Protein AF-A0A7J9NMR8-F1 (afdb_monomer_lite)

pLDDT: mean 83.65, std 11.61, range [50.0, 94.12]

Structure (mmCIF, N/CA/C/O backbone):
data_AF-A0A7J9NMR8-F1
#
_entry.id   AF-A0A7J9NMR8-F1
#
loop_
_atom_site.group_PDB
_atom_site.id
_atom_site.type_symbol
_atom_site.label_atom_id
_atom_site.label_alt_id
_atom_site.label_comp_id
_atom_site.label_asym_id
_atom_site.label_entity_id
_atom_site.label_seq_id
_atom_site.pdbx_PDB_ins_code
_atom_site.Cartn_x
_atom_site.Cartn_y
_atom_site.Cartn_z
_atom_site.occupancy
_atom_site.B_iso_or_equiv
_atom_site.auth_seq_id
_atom_site.auth_comp_id
_atom_site.auth_asym_id
_atom_site.auth_atom_id
_atom_site.pdbx_PDB_model_num
ATOM 1 N N . MET A 1 1 ? -3.508 -1.309 15.231 1.00 69.56 1 MET A N 1
ATOM 2 C CA . MET A 1 1 ? -3.463 -0.658 13.920 1.00 69.56 1 MET A CA 1
ATOM 3 C C . MET A 1 1 ? -2.635 0.605 14.007 1.00 69.56 1 MET A C 1
ATOM 5 O O . MET A 1 1 ? -2.872 1.479 14.848 1.00 69.56 1 MET A O 1
ATOM 9 N N . VAL A 1 2 ? -1.639 0.694 13.137 1.00 79.12 2 VAL A N 1
ATOM 10 C CA . VAL A 1 2 ? -0.830 1.887 12.904 1.00 79.12 2 VAL A CA 1
ATOM 11 C C . VAL A 1 2 ? -1.746 3.081 12.635 1.00 79.12 2 VAL A C 1
ATOM 13 O O . VAL A 1 2 ? -2.667 3.024 11.823 1.00 79.12 2 VAL A O 1
ATOM 16 N N . LYS A 1 3 ? -1.515 4.203 13.327 1.00 85.06 3 LYS A N 1
ATOM 17 C CA . LYS A 1 3 ? -2.322 5.418 13.129 1.00 85.06 3 LYS A CA 1
ATOM 18 C C . LYS A 1 3 ? -1.991 6.060 11.787 1.00 85.06 3 LYS A C 1
ATOM 20 O O . LYS A 1 3 ? -1.050 6.852 11.700 1.00 85.06 3 LYS A O 1
ATOM 25 N N . LEU A 1 4 ? -2.772 5.729 10.767 1.00 88.25 4 LEU A N 1
ATOM 26 C CA . LEU A 1 4 ? -2.662 6.291 9.426 1.00 88.25 4 LEU A CA 1
ATOM 27 C C . LEU A 1 4 ? -3.428 7.616 9.323 1.00 88.25 4 LEU A C 1
ATOM 29 O O . LEU A 1 4 ? -4.556 7.742 9.801 1.00 88.25 4 LEU A O 1
ATOM 33 N N . ASN A 1 5 ? -2.804 8.626 8.724 1.00 92.19 5 ASN A N 1
ATOM 34 C CA . ASN A 1 5 ? -3.469 9.879 8.388 1.00 92.19 5 ASN A CA 1
ATOM 35 C C . ASN A 1 5 ? -4.223 9.751 7.051 1.00 92.19 5 ASN A C 1
ATOM 37 O O . ASN A 1 5 ? -4.079 8.769 6.324 1.00 92.19 5 ASN A O 1
ATOM 41 N N . LYS A 1 6 ? -5.028 10.765 6.716 1.00 91.75 6 LYS A N 1
ATOM 42 C CA . LYS A 1 6 ? -5.859 10.756 5.505 1.00 91.75 6 LYS A CA 1
ATOM 43 C C . LYS A 1 6 ? -5.043 10.550 4.220 1.00 91.75 6 LYS A C 1
ATOM 45 O O . LYS A 1 6 ? -5.444 9.757 3.380 1.00 91.75 6 LYS A O 1
ATOM 50 N N . ASN A 1 7 ? -3.904 11.226 4.090 1.00 92.12 7 ASN A N 1
ATOM 51 C CA . ASN A 1 7 ? -3.070 11.147 2.890 1.00 92.12 7 ASN A CA 1
ATOM 52 C C . ASN A 1 7 ? -2.410 9.765 2.763 1.00 92.12 7 ASN A C 1
ATOM 54 O O . ASN A 1 7 ? -2.328 9.217 1.670 1.00 92.12 7 ASN A O 1
ATOM 58 N N . GLU A 1 8 ? -1.980 9.178 3.883 1.00 93.88 8 GLU A N 1
ATOM 59 C CA . GLU A 1 8 ? -1.426 7.819 3.915 1.00 93.88 8 GLU A CA 1
ATOM 60 C C . GLU A 1 8 ? -2.485 6.781 3.512 1.00 93.88 8 GLU A C 1
ATOM 62 O O . GLU A 1 8 ? -2.205 5.911 2.693 1.00 93.88 8 GLU A O 1
ATOM 67 N N . LEU A 1 9 ? -3.719 6.905 4.017 1.00 92.06 9 LEU A N 1
ATOM 68 C CA . LEU A 1 9 ? -4.839 6.041 3.621 1.00 92.06 9 LEU A CA 1
ATOM 69 C C . LEU A 1 9 ? -5.209 6.202 2.142 1.00 92.06 9 LEU A C 1
ATOM 71 O O . LEU A 1 9 ? -5.485 5.210 1.466 1.00 92.06 9 LEU A O 1
ATOM 75 N N . GLU A 1 10 ? -5.202 7.432 1.622 1.00 93.56 10 GLU A N 1
ATOM 76 C CA . GLU A 1 10 ? -5.433 7.694 0.199 1.00 93.56 10 GLU A CA 1
ATOM 77 C C . GLU A 1 10 ? -4.351 7.040 -0.672 1.00 93.56 10 GLU A C 1
ATOM 79 O O . GLU A 1 10 ? -4.687 6.391 -1.664 1.00 93.56 10 GLU A O 1
ATOM 84 N N . LEU A 1 11 ? -3.075 7.141 -0.282 1.00 93.31 11 LEU A N 1
ATOM 85 C CA . LEU A 1 11 ? -1.968 6.482 -0.977 1.00 93.31 11 LEU A CA 1
ATOM 86 C C . LEU A 1 11 ? -2.121 4.956 -0.956 1.00 93.31 11 LEU A C 1
ATOM 88 O O . LEU A 1 11 ? -2.067 4.333 -2.014 1.00 93.31 11 LEU A O 1
ATOM 92 N N . ILE A 1 12 ? -2.373 4.360 0.213 1.00 93.50 12 ILE A N 1
ATOM 93 C CA . ILE A 1 12 ? -2.592 2.910 0.356 1.00 93.50 12 ILE A CA 1
ATOM 94 C C . ILE A 1 12 ? -3.739 2.461 -0.549 1.00 93.50 12 ILE A C 1
ATOM 96 O O . ILE A 1 12 ? -3.587 1.533 -1.336 1.00 93.50 12 ILE A O 1
ATOM 100 N N . THR A 1 13 ? -4.862 3.177 -0.521 1.00 94.12 13 THR A N 1
ATOM 101 C CA . THR A 1 13 ? -6.021 2.877 -1.369 1.00 94.12 13 THR A CA 1
ATOM 102 C C . THR A 1 13 ? -5.664 2.916 -2.857 1.00 94.12 13 THR A C 1
ATOM 104 O O . THR A 1 13 ? -6.121 2.069 -3.627 1.00 94.12 13 THR A O 1
ATOM 107 N N . GLN A 1 14 ? -4.860 3.891 -3.291 1.00 92.88 14 GLN A N 1
ATOM 108 C CA . GLN A 1 14 ? -4.401 3.978 -4.679 1.00 92.88 14 GLN A CA 1
ATOM 109 C C . GLN A 1 14 ? -3.481 2.815 -5.054 1.00 92.88 14 GLN A C 1
ATOM 111 O O . GLN A 1 14 ? -3.627 2.273 -6.149 1.00 92.88 14 GLN A O 1
ATOM 116 N N . VAL A 1 15 ? -2.566 2.426 -4.165 1.00 91.88 15 VAL A N 1
ATOM 117 C CA . VAL A 1 15 ? -1.652 1.296 -4.375 1.00 91.88 15 VAL A CA 1
ATOM 118 C C . VAL A 1 15 ? -2.442 -0.006 -4.498 1.00 91.88 15 VAL A C 1
ATOM 120 O O . VAL A 1 15 ? -2.337 -0.668 -5.528 1.00 91.88 15 VAL A O 1
ATOM 123 N N . LEU A 1 16 ? -3.330 -0.306 -3.544 1.00 91.06 16 LEU A N 1
ATOM 124 C CA . LEU A 1 16 ? -4.172 -1.509 -3.562 1.00 91.06 16 LEU A CA 1
ATOM 125 C C . LEU A 1 16 ? -5.045 -1.594 -4.825 1.00 91.06 16 LEU A C 1
ATOM 127 O O . LEU A 1 16 ? -5.166 -2.653 -5.436 1.00 91.06 16 LEU A O 1
ATOM 131 N N . LYS A 1 17 ? -5.618 -0.469 -5.279 1.00 89.62 17 LYS A N 1
ATOM 132 C CA . LYS A 1 17 ? -6.397 -0.407 -6.534 1.00 89.62 17 LYS A CA 1
ATOM 133 C C . LYS A 1 17 ? -5.550 -0.636 -7.785 1.00 89.62 17 LYS A C 1
ATOM 135 O O . LYS A 1 17 ? -6.083 -1.036 -8.817 1.00 89.62 17 LYS A O 1
ATOM 140 N N . ARG A 1 18 ? -4.253 -0.333 -7.720 1.00 86.50 18 ARG A N 1
ATOM 141 C CA . ARG A 1 18 ? -3.307 -0.454 -8.835 1.00 86.50 18 ARG A CA 1
ATOM 142 C C . ARG A 1 18 ? -2.451 -1.712 -8.761 1.00 86.50 18 ARG A C 1
ATOM 144 O O . ARG A 1 18 ? -1.675 -1.916 -9.694 1.00 86.50 18 ARG A O 1
ATOM 151 N N . ALA A 1 19 ? -2.611 -2.543 -7.733 1.00 80.06 19 ALA A N 1
ATOM 152 C CA . ALA A 1 19 ? -1.820 -3.745 -7.483 1.00 80.06 19 ALA A CA 1
ATOM 153 C C . ALA A 1 19 ? -1.651 -4.609 -8.740 1.00 80.06 19 ALA A C 1
ATOM 155 O O . ALA A 1 19 ? -0.525 -4.942 -9.110 1.00 80.06 19 ALA A O 1
ATOM 156 N N . GLU A 1 20 ? -2.743 -4.872 -9.467 1.00 73.81 20 GLU A N 1
ATOM 157 C CA . GLU A 1 20 ? -2.707 -5.636 -10.7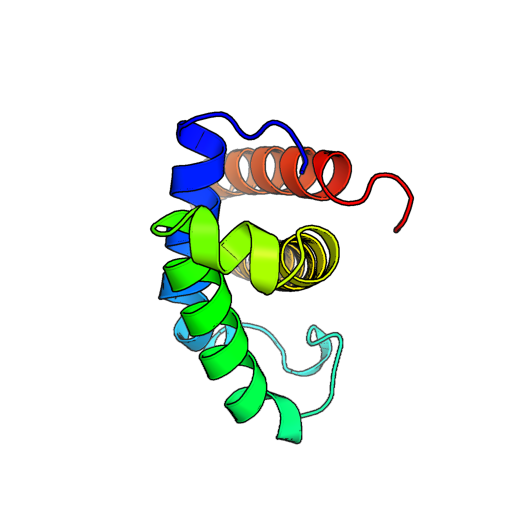18 1.00 73.81 20 GLU A CA 1
ATOM 158 C C . GLU A 1 20 ? -1.840 -4.957 -11.790 1.00 73.81 20 GLU A C 1
ATOM 160 O O . GLU A 1 20 ? -0.998 -5.602 -12.403 1.00 73.81 20 GLU A O 1
ATOM 165 N N . SER A 1 21 ? -2.013 -3.649 -12.011 1.00 79.38 21 SER A N 1
ATOM 166 C CA . SER A 1 21 ? -1.228 -2.905 -13.007 1.00 79.38 21 SER A CA 1
ATOM 167 C C . SER A 1 21 ? 0.253 -2.826 -12.640 1.00 79.38 21 SER A C 1
ATOM 169 O O . SER A 1 21 ? 1.101 -3.051 -13.493 1.00 79.38 21 SER A O 1
ATOM 171 N N . ILE A 1 22 ? 0.553 -2.573 -11.362 1.00 78.44 22 ILE A N 1
ATOM 172 C CA . ILE A 1 22 ? 1.916 -2.515 -10.830 1.00 78.44 22 ILE A CA 1
ATOM 173 C C . ILE A 1 22 ? 2.595 -3.857 -11.088 1.00 78.44 22 ILE A C 1
ATOM 175 O O . ILE A 1 22 ? 3.648 -3.895 -11.706 1.00 78.44 22 ILE A O 1
ATOM 179 N N . SER A 1 23 ? 1.929 -4.960 -10.752 1.00 72.25 23 SER A N 1
ATOM 180 C CA . SER A 1 23 ? 2.458 -6.312 -10.947 1.00 72.25 23 SER A CA 1
ATOM 181 C C . SER A 1 23 ? 2.752 -6.681 -12.406 1.00 72.25 23 SER A C 1
ATOM 183 O O . SER A 1 23 ? 3.410 -7.679 -12.672 1.00 72.25 23 SER A O 1
ATOM 185 N N . ARG A 1 24 ? 2.195 -5.985 -13.399 1.00 72.88 24 ARG A N 1
ATOM 186 C CA . ARG A 1 24 ? 2.519 -6.260 -14.813 1.00 72.88 24 ARG A CA 1
ATOM 187 C C . ARG A 1 24 ? 3.771 -5.520 -15.262 1.00 72.88 24 ARG A C 1
ATOM 189 O O . ARG A 1 24 ? 4.399 -5.927 -16.234 1.00 72.88 24 ARG A O 1
ATOM 196 N N . ASP A 1 25 ? 4.087 -4.437 -14.565 1.00 74.38 25 ASP A N 1
ATOM 197 C CA . ASP A 1 25 ? 5.115 -3.480 -14.939 1.00 74.38 25 ASP A CA 1
ATOM 198 C C . ASP A 1 25 ? 6.412 -3.642 -14.125 1.00 74.38 25 ASP A C 1
ATOM 200 O O . ASP A 1 25 ? 7.407 -3.023 -14.498 1.00 74.38 25 ASP A O 1
ATOM 204 N N . VAL A 1 26 ? 6.409 -4.424 -13.034 1.00 70.00 26 VAL A N 1
ATOM 205 C CA . VAL A 1 26 ? 7.615 -4.758 -12.245 1.00 70.00 26 VAL A CA 1
ATOM 206 C C . VAL A 1 26 ? 8.202 -6.097 -12.698 1.00 70.00 26 VAL A C 1
ATOM 208 O O . VAL A 1 26 ? 7.465 -7.005 -13.091 1.00 70.00 26 VAL A O 1
ATOM 211 N N . ASN A 1 27 ? 9.526 -6.242 -12.618 1.00 71.81 27 ASN A N 1
ATOM 212 C CA . ASN A 1 27 ? 10.223 -7.509 -12.827 1.00 71.81 27 ASN A CA 1
ATOM 213 C C . ASN A 1 27 ? 9.660 -8.616 -11.899 1.00 71.81 27 ASN A C 1
ATOM 215 O O . ASN A 1 27 ? 9.584 -8.398 -10.690 1.00 71.81 27 ASN A O 1
ATOM 219 N N . PRO A 1 28 ? 9.325 -9.815 -12.422 1.00 68.56 28 PRO A N 1
ATOM 220 C CA . PRO A 1 28 ? 8.966 -10.994 -11.626 1.00 68.56 28 PRO A CA 1
ATOM 221 C C . PRO A 1 28 ? 9.919 -11.315 -10.460 1.00 68.56 28 PRO A C 1
ATOM 223 O O . PRO A 1 28 ? 9.494 -11.852 -9.444 1.00 68.56 28 PRO A O 1
ATOM 226 N N . GLU A 1 29 ? 11.199 -10.952 -10.563 1.00 70.50 29 GLU A N 1
ATOM 227 C CA . GLU A 1 29 ? 12.187 -11.141 -9.489 1.00 70.50 29 GLU A CA 1
ATOM 228 C C . GLU A 1 29 ? 11.992 -10.205 -8.281 1.00 70.50 29 GLU A C 1
ATOM 230 O O . GLU A 1 29 ? 12.515 -10.486 -7.206 1.00 70.50 29 GLU A O 1
ATOM 235 N N . SER A 1 30 ? 11.245 -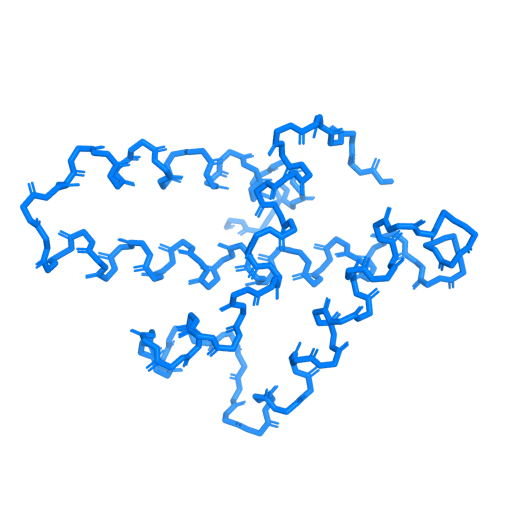9.107 -8.438 1.00 66.12 30 SER A N 1
ATOM 236 C CA . SER A 1 30 ? 10.883 -8.179 -7.355 1.00 66.12 30 SER A CA 1
ATOM 237 C C . SER A 1 30 ? 9.697 -8.669 -6.524 1.00 66.12 30 SER A C 1
ATOM 239 O O . SER A 1 30 ? 9.363 -8.083 -5.495 1.00 66.12 30 SER A O 1
ATOM 241 N N . PHE A 1 31 ? 9.032 -9.741 -6.950 1.00 66.38 31 PHE A N 1
ATOM 242 C CA . PHE A 1 31 ? 7.954 -10.321 -6.171 1.00 66.38 31 PHE A CA 1
ATOM 243 C C . PHE A 1 31 ? 8.553 -11.106 -5.012 1.00 66.38 31 PHE A C 1
ATOM 245 O O . PHE A 1 31 ? 9.355 -12.018 -5.195 1.00 66.38 31 PHE A O 1
ATOM 252 N N . ILE A 1 32 ? 8.100 -10.784 -3.802 1.00 62.84 32 ILE A N 1
ATOM 253 C CA . ILE A 1 32 ? 8.477 -11.498 -2.576 1.00 62.84 32 ILE A CA 1
ATOM 254 C C . ILE A 1 32 ? 8.031 -12.982 -2.654 1.00 62.84 32 ILE A C 1
ATOM 256 O O . ILE A 1 32 ? 8.582 -13.838 -1.960 1.00 62.84 32 ILE A O 1
ATOM 260 N N . TYR A 1 33 ? 7.094 -13.315 -3.559 1.00 57.12 33 TYR A N 1
ATOM 261 C CA . TYR A 1 33 ? 6.495 -14.641 -3.722 1.00 57.12 33 TYR A CA 1
ATOM 262 C C . TYR A 1 33 ? 6.295 -15.054 -5.201 1.00 57.12 33 TYR A C 1
ATOM 264 O O . TYR A 1 33 ? 6.135 -14.207 -6.072 1.00 57.12 33 TYR A O 1
ATOM 272 N N . SER A 1 34 ? 6.289 -16.366 -5.484 1.00 55.25 34 SER A N 1
ATOM 273 C CA . SER A 1 34 ? 6.271 -16.979 -6.835 1.00 55.25 34 SER A CA 1
ATOM 274 C C . SER A 1 34 ? 5.033 -16.677 -7.704 1.00 55.25 34 SER A C 1
ATOM 276 O O . SER A 1 34 ? 3.962 -16.404 -7.165 1.00 55.25 34 SER A O 1
ATOM 278 N N . ASP A 1 35 ? 5.150 -16.884 -9.028 1.00 52.66 35 ASP A N 1
ATOM 279 C CA . ASP A 1 35 ? 4.126 -16.669 -10.081 1.00 52.66 35 ASP A CA 1
ATOM 280 C C . ASP A 1 35 ? 2.680 -17.106 -9.735 1.00 52.66 35 ASP A C 1
ATOM 282 O O . ASP A 1 35 ? 1.724 -16.423 -10.109 1.00 52.66 35 ASP A O 1
ATOM 286 N N . ASP A 1 36 ? 2.485 -18.198 -8.984 1.00 53.44 36 ASP A N 1
ATOM 287 C CA . ASP A 1 36 ? 1.156 -18.696 -8.577 1.00 53.44 36 ASP A CA 1
ATOM 288 C C . ASP A 1 36 ? 0.382 -17.736 -7.641 1.00 53.44 36 ASP A C 1
ATOM 290 O O . ASP A 1 36 ? -0.840 -17.844 -7.503 1.00 53.44 36 ASP A O 1
ATOM 294 N N . MET A 1 37 ? 1.046 -16.755 -7.016 1.00 56.09 37 MET A N 1
ATOM 295 C CA . MET A 1 37 ? 0.407 -15.805 -6.093 1.00 56.09 37 MET A CA 1
ATOM 296 C C . MET A 1 37 ? -0.249 -14.597 -6.766 1.00 56.09 37 MET A C 1
ATOM 298 O O . MET A 1 37 ? -0.961 -13.850 -6.096 1.00 56.09 37 MET A O 1
ATO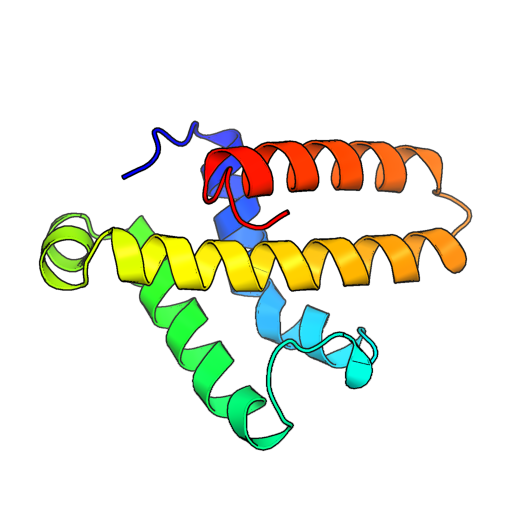M 302 N N . TYR A 1 38 ? -0.097 -14.412 -8.079 1.00 56.09 38 TYR A N 1
ATOM 303 C CA . TYR A 1 38 ? -0.710 -13.281 -8.788 1.00 56.09 38 TYR A CA 1
ATOM 304 C C . TYR A 1 38 ? -2.242 -13.244 -8.640 1.00 56.09 38 TYR A C 1
ATOM 306 O O . TYR A 1 38 ? -2.855 -12.178 -8.569 1.00 56.09 38 TYR A O 1
ATOM 314 N N . ILE A 1 39 ? -2.865 -14.427 -8.567 1.00 55.28 39 ILE A N 1
ATOM 315 C CA . ILE A 1 39 ? -4.313 -14.580 -8.385 1.00 55.28 39 ILE A CA 1
ATOM 316 C C . ILE A 1 39 ? -4.704 -14.308 -6.924 1.00 55.28 39 ILE A C 1
ATOM 318 O O . ILE A 1 39 ? -5.646 -13.556 -6.688 1.00 55.28 39 ILE A O 1
ATOM 322 N N . GLY A 1 40 ? -3.951 -14.841 -5.953 1.00 64.69 40 GLY A N 1
ATOM 323 C CA . GLY A 1 40 ? -4.216 -14.632 -4.522 1.00 64.69 40 GLY A CA 1
ATOM 324 C C . GLY A 1 40 ? -4.027 -13.181 -4.071 1.00 64.69 40 GLY A C 1
ATOM 325 O O . GLY A 1 40 ? -4.807 -12.673 -3.271 1.00 64.69 40 GLY A O 1
ATOM 326 N N . ARG A 1 41 ? -3.054 -12.473 -4.657 1.00 73.50 41 ARG A N 1
ATOM 327 C CA . ARG A 1 41 ? -2.733 -11.071 -4.350 1.00 73.50 41 ARG A CA 1
ATOM 328 C C . ARG A 1 41 ? -3.890 -10.116 -4.643 1.00 73.50 41 ARG A C 1
ATOM 330 O O . ARG A 1 41 ? -4.205 -9.252 -3.832 1.00 73.50 41 ARG A O 1
ATOM 337 N N . ASN A 1 42 ? -4.571 -10.290 -5.778 1.00 75.94 42 ASN A N 1
ATOM 338 C CA . ASN A 1 42 ? -5.712 -9.443 -6.140 1.00 75.94 42 ASN A CA 1
ATOM 339 C C . ASN A 1 42 ? -6.887 -9.591 -5.163 1.00 75.94 42 ASN A C 1
ATOM 341 O O . ASN A 1 42 ? -7.562 -8.602 -4.862 1.00 75.94 42 ASN A O 1
ATOM 345 N N . ASP A 1 43 ? -7.125 -10.799 -4.653 1.00 81.56 43 ASP A N 1
ATOM 346 C CA . ASP A 1 43 ? -8.163 -11.041 -3.653 1.00 81.56 43 ASP A CA 1
ATOM 347 C C . ASP A 1 43 ? -7.761 -10.477 -2.280 1.00 81.56 43 ASP A C 1
ATOM 349 O O . ASP A 1 43 ? -8.592 -9.847 -1.617 1.00 81.56 43 ASP A O 1
ATOM 353 N N . SER A 1 44 ? -6.479 -10.563 -1.903 1.00 87.12 44 SER A N 1
ATOM 354 C CA . SER A 1 44 ? -5.932 -9.886 -0.717 1.00 87.12 44 SER A CA 1
ATOM 355 C C . SER A 1 44 ? -6.097 -8.364 -0.793 1.00 87.12 44 SER A C 1
ATOM 357 O O . SER A 1 44 ? -6.613 -7.753 0.143 1.00 87.12 44 SER A O 1
ATOM 359 N N . CYS A 1 45 ? -5.777 -7.734 -1.929 1.00 89.50 45 CYS A N 1
ATOM 360 C CA . CYS A 1 45 ? -5.952 -6.289 -2.119 1.00 89.50 45 CYS A CA 1
ATOM 361 C C . CYS A 1 45 ? -7.417 -5.853 -2.040 1.00 89.50 45 CYS A C 1
ATOM 363 O O . CYS A 1 45 ? -7.726 -4.814 -1.455 1.00 89.50 45 CYS A O 1
ATOM 365 N N . ARG A 1 46 ? -8.342 -6.640 -2.605 1.00 89.44 46 ARG A N 1
ATOM 366 C CA . ARG A 1 46 ? -9.788 -6.385 -2.487 1.00 89.44 46 ARG A CA 1
ATOM 367 C C . ARG A 1 46 ? -10.266 -6.494 -1.045 1.00 89.44 46 ARG A C 1
ATOM 369 O O . ARG A 1 46 ? -11.069 -5.671 -0.614 1.00 89.44 46 ARG A O 1
ATOM 376 N N . THR A 1 47 ? -9.756 -7.478 -0.313 1.00 90.69 47 THR A N 1
ATOM 377 C CA . THR A 1 47 ? -10.076 -7.687 1.101 1.00 90.69 47 THR A CA 1
ATOM 378 C C . THR A 1 47 ? -9.566 -6.525 1.953 1.00 90.69 47 THR A C 1
ATOM 380 O O . THR A 1 47 ? -10.334 -5.954 2.724 1.00 90.69 47 THR A O 1
ATOM 383 N N . ALA A 1 48 ? -8.325 -6.082 1.735 1.00 91.94 48 ALA A N 1
ATOM 384 C CA . ALA A 1 48 ? -7.767 -4.911 2.406 1.00 91.94 48 ALA A CA 1
ATOM 385 C C . ALA A 1 48 ? -8.533 -3.618 2.067 1.00 91.94 48 ALA A C 1
ATOM 387 O O . ALA A 1 48 ? -8.807 -2.813 2.954 1.00 91.94 48 ALA A O 1
ATOM 388 N N . LEU A 1 49 ? -8.949 -3.429 0.808 1.00 93.62 49 LEU A N 1
ATOM 389 C CA . LEU A 1 49 ? -9.806 -2.302 0.415 1.00 93.62 49 LEU A CA 1
ATOM 390 C C . LEU A 1 49 ? -11.151 -2.321 1.149 1.00 93.62 49 LEU A C 1
ATOM 392 O O . LEU A 1 49 ? -11.598 -1.283 1.626 1.00 93.62 49 LEU A O 1
ATOM 396 N N . TYR A 1 50 ? -11.778 -3.492 1.272 1.00 93.31 50 TYR A N 1
ATOM 397 C CA . TYR A 1 50 ? -13.021 -3.632 2.027 1.00 93.31 50 TYR A CA 1
ATOM 398 C C . TYR A 1 50 ? -12.821 -3.343 3.523 1.00 93.31 50 TYR A C 1
ATOM 400 O O . TYR A 1 50 ? -13.658 -2.680 4.131 1.00 93.31 50 TYR A O 1
ATOM 408 N N . ALA A 1 51 ? -11.692 -3.765 4.100 1.00 93.00 51 ALA A N 1
ATOM 409 C CA . ALA A 1 51 ? -11.343 -3.490 5.492 1.00 93.00 51 ALA A CA 1
ATOM 410 C C . ALA A 1 51 ? -11.116 -1.992 5.778 1.00 93.00 51 ALA A C 1
ATOM 412 O O . ALA A 1 51 ? -11.494 -1.512 6.844 1.00 93.00 51 ALA A O 1
ATOM 413 N N . ILE A 1 52 ? -10.573 -1.226 4.821 1.00 91.50 52 ILE A N 1
ATOM 414 C CA . ILE A 1 52 ? -10.437 0.240 4.946 1.00 91.50 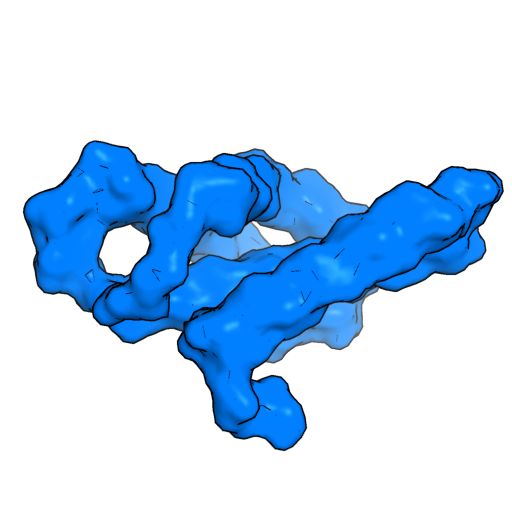52 ILE A CA 1
ATOM 415 C C . ILE A 1 52 ? -11.807 0.912 5.106 1.00 91.50 52 ILE A C 1
ATOM 417 O O . ILE A 1 52 ? -11.957 1.828 5.917 1.00 91.50 52 ILE A O 1
ATOM 421 N N . ASP A 1 53 ? -12.801 0.452 4.345 1.00 91.31 53 ASP A N 1
ATOM 422 C CA . ASP A 1 53 ? -14.144 1.037 4.328 1.00 91.31 53 ASP A CA 1
ATOM 423 C C . ASP A 1 53 ? -15.063 0.469 5.427 1.00 91.31 53 ASP A C 1
ATOM 425 O O . ASP A 1 53 ? -16.114 1.048 5.718 1.00 91.31 53 ASP A O 1
ATOM 429 N N . ASN A 1 54 ? -14.684 -0.649 6.060 1.00 92.69 54 ASN A N 1
ATOM 430 C CA . ASN A 1 54 ? -15.510 -1.357 7.032 1.00 92.69 54 ASN A CA 1
ATOM 431 C C . ASN A 1 54 ? -14.728 -1.728 8.304 1.00 92.69 54 ASN A C 1
ATOM 433 O O . ASN A 1 54 ? -14.033 -2.741 8.367 1.00 92.69 54 ASN A O 1
ATOM 437 N N . LYS A 1 55 ? -14.915 -0.923 9.358 1.00 88.75 55 LYS A N 1
ATOM 438 C CA . LYS A 1 55 ? -14.242 -1.101 10.654 1.00 88.75 55 LYS A CA 1
ATOM 439 C C . LYS A 1 55 ? -14.611 -2.407 11.360 1.00 88.75 55 LYS A C 1
ATOM 441 O O . LYS A 1 55 ? -13.740 -3.004 11.974 1.00 88.75 55 LYS A O 1
ATOM 446 N N . GLU A 1 56 ? -15.871 -2.837 11.282 1.00 92.25 56 GLU A N 1
ATOM 447 C CA . GLU A 1 56 ? -16.308 -4.102 11.898 1.00 92.25 56 GLU A CA 1
ATOM 448 C C . GLU A 1 56 ? -15.616 -5.283 11.216 1.00 92.25 56 GLU A C 1
ATOM 450 O O . GLU A 1 56 ? -15.079 -6.161 11.881 1.00 92.25 56 GLU A O 1
ATOM 455 N N . PHE A 1 57 ? -15.537 -5.248 9.884 1.00 93.44 57 PHE A N 1
ATOM 456 C CA . PHE A 1 57 ? -14.791 -6.254 9.143 1.00 93.44 57 PHE A CA 1
ATOM 457 C C . PHE A 1 57 ? -13.297 -6.220 9.465 1.00 93.44 57 PHE A C 1
ATOM 459 O O . PHE A 1 57 ? -12.708 -7.278 9.604 1.00 93.44 57 PHE A O 1
ATOM 466 N N . LEU A 1 58 ? -12.675 -5.044 9.593 1.00 90.44 58 LEU A N 1
ATOM 467 C CA . LEU A 1 58 ? -11.256 -4.939 9.952 1.00 90.44 58 LEU A CA 1
ATOM 468 C C . LEU A 1 58 ? -10.958 -5.540 11.335 1.00 90.44 58 LEU A C 1
ATOM 470 O O . LEU A 1 58 ? -9.919 -6.173 11.511 1.00 90.44 58 LEU A O 1
ATOM 474 N N . GLU A 1 59 ? -11.860 -5.356 12.303 1.00 89.88 59 GLU A N 1
ATOM 475 C CA . GLU A 1 59 ? -11.738 -5.961 13.634 1.00 89.88 59 GLU A CA 1
ATOM 476 C C . GLU A 1 59 ? -11.789 -7.497 13.566 1.00 89.88 59 GLU A C 1
ATOM 478 O O . GLU A 1 59 ? -10.981 -8.152 14.225 1.00 89.88 59 GLU A O 1
ATOM 483 N N . ASP A 1 60 ? -12.668 -8.061 12.731 1.00 91.75 60 ASP A N 1
ATOM 484 C CA . ASP A 1 60 ? -12.779 -9.511 12.504 1.00 91.75 60 ASP A CA 1
ATOM 485 C C . ASP A 1 60 ? -11.644 -10.081 11.632 1.00 91.75 60 ASP A C 1
ATOM 487 O O . ASP A 1 60 ? -11.203 -11.209 11.845 1.00 91.75 60 ASP A O 1
ATOM 491 N N . PHE A 1 61 ? -11.196 -9.315 10.634 1.00 90.19 61 PHE A N 1
ATOM 492 C CA . PHE A 1 61 ? -10.169 -9.695 9.663 1.00 90.19 61 PHE A CA 1
ATOM 493 C C . PHE A 1 61 ? -8.767 -9.710 10.263 1.00 90.19 61 PHE A C 1
ATOM 495 O O . PHE A 1 61 ? -7.938 -10.470 9.793 1.00 90.19 61 PHE A O 1
ATOM 502 N N . GLY A 1 62 ? -8.510 -8.887 11.281 1.00 90.44 62 GLY A N 1
ATOM 503 C CA . GLY A 1 62 ? -7.203 -8.784 11.916 1.00 90.44 62 GLY A CA 1
ATOM 504 C C . GLY A 1 62 ? -6.398 -7.592 11.403 1.00 90.44 62 GLY A C 1
ATOM 505 O O . GLY A 1 62 ? -6.108 -7.445 10.215 1.00 90.44 62 GLY A O 1
ATOM 506 N N . GLU A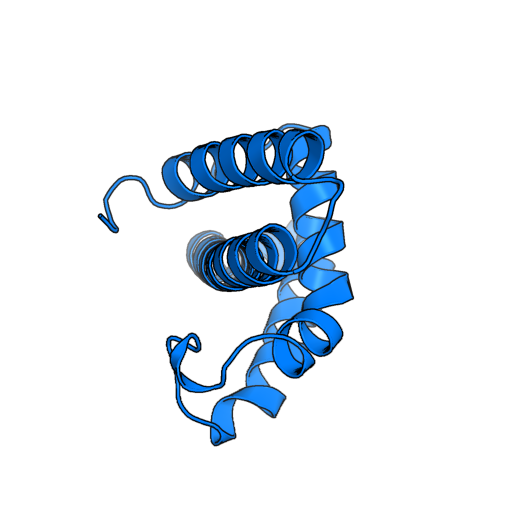 1 63 ? -5.997 -6.722 12.334 1.00 88.88 63 GLU A N 1
ATOM 507 C CA . GLU A 1 63 ? -5.168 -5.554 12.017 1.00 88.88 63 GLU A CA 1
ATOM 508 C C . GLU A 1 63 ? -3.777 -5.960 11.503 1.00 88.88 63 GLU A C 1
ATOM 510 O O . GLU A 1 63 ? -3.226 -5.273 10.650 1.00 88.88 63 GLU A O 1
ATOM 515 N N . GLU A 1 64 ? -3.229 -7.073 12.001 1.00 89.06 64 GLU A N 1
ATOM 516 C CA . GLU A 1 64 ? -1.929 -7.604 11.579 1.00 89.06 64 GLU A CA 1
ATOM 517 C C . GLU A 1 64 ? -1.980 -8.077 10.123 1.00 89.06 64 GLU A C 1
ATOM 519 O O . GLU A 1 64 ? -1.201 -7.590 9.312 1.00 89.06 64 GLU A O 1
ATOM 524 N N . GLU A 1 65 ? -2.960 -8.912 9.761 1.00 89.12 65 GLU A N 1
ATOM 525 C CA . GLU A 1 65 ? -3.168 -9.389 8.384 1.00 89.12 65 GLU A CA 1
ATOM 526 C C . GLU A 1 65 ? -3.399 -8.235 7.399 1.00 89.12 65 GLU A C 1
ATOM 528 O O . GLU A 1 65 ? -2.860 -8.233 6.290 1.00 89.12 65 GLU A O 1
ATOM 533 N N . PHE A 1 66 ? -4.139 -7.201 7.809 1.00 91.31 66 PHE A N 1
ATOM 534 C CA . PHE A 1 66 ? -4.267 -5.979 7.017 1.00 91.31 66 PHE A CA 1
ATOM 535 C C . PHE A 1 66 ? -2.921 -5.269 6.816 1.00 91.31 66 PHE A C 1
ATOM 537 O O . PHE A 1 66 ? -2.593 -4.870 5.696 1.00 91.31 66 PHE A O 1
ATOM 544 N N . GLU A 1 67 ? -2.141 -5.099 7.885 1.00 91.31 67 GLU A N 1
ATOM 545 C CA . GLU A 1 67 ? -0.832 -4.446 7.834 1.00 91.31 67 GLU A CA 1
ATOM 546 C C . GLU A 1 67 ? 0.175 -5.232 6.979 1.00 91.31 67 GLU A C 1
ATOM 548 O O . GLU A 1 67 ? 0.964 -4.604 6.272 1.00 91.31 67 GLU A O 1
ATOM 553 N N . GLU A 1 68 ? 0.116 -6.569 6.969 1.00 89.44 68 GLU A N 1
ATOM 554 C CA . GLU A 1 68 ? 0.945 -7.413 6.095 1.00 89.44 68 GLU A CA 1
ATOM 555 C C . GLU A 1 68 ? 0.646 -7.158 4.619 1.00 89.44 68 GLU A C 1
ATOM 557 O O . GLU A 1 68 ? 1.556 -6.831 3.858 1.00 89.44 68 GLU A O 1
ATOM 562 N N . ILE A 1 69 ? -0.636 -7.209 4.234 1.00 89.75 69 ILE A N 1
ATOM 563 C CA . ILE A 1 69 ? -1.058 -6.952 2.851 1.00 89.75 69 ILE A CA 1
ATOM 564 C C . ILE A 1 69 ? -0.618 -5.554 2.426 1.00 89.75 69 ILE A C 1
ATOM 566 O O . ILE A 1 69 ? -0.027 -5.376 1.366 1.00 89.75 69 ILE A O 1
ATOM 570 N N . VAL A 1 70 ? -0.878 -4.535 3.248 1.00 91.62 70 VAL A N 1
ATOM 571 C CA . VAL A 1 70 ? -0.491 -3.163 2.902 1.00 91.62 70 VAL A CA 1
ATOM 572 C C . VAL A 1 70 ? 1.026 -3.029 2.759 1.00 91.62 70 VAL A C 1
ATOM 574 O O . VAL A 1 70 ? 1.489 -2.330 1.856 1.00 91.62 70 VAL A O 1
ATOM 577 N N . TRP A 1 71 ? 1.804 -3.675 3.626 1.00 91.25 71 TRP A N 1
ATOM 578 C CA . TRP A 1 71 ? 3.261 -3.624 3.565 1.00 91.25 71 TRP A CA 1
ATOM 579 C C . TRP A 1 71 ? 3.808 -4.264 2.282 1.00 91.25 71 TRP A C 1
ATOM 581 O O . TRP A 1 71 ? 4.588 -3.612 1.582 1.00 91.25 71 TRP A O 1
ATOM 591 N N . ASP A 1 72 ? 3.343 -5.465 1.926 1.00 87.56 72 ASP A N 1
ATOM 592 C CA . ASP A 1 72 ? 3.739 -6.168 0.696 1.00 87.56 72 ASP A CA 1
ATOM 593 C C . ASP A 1 72 ? 3.448 -5.319 -0.551 1.00 87.56 72 ASP A C 1
ATOM 595 O O . ASP A 1 72 ? 4.258 -5.194 -1.475 1.00 87.56 72 ASP A O 1
ATOM 599 N N . GLU A 1 73 ? 2.281 -4.680 -0.569 1.00 89.69 73 GLU A N 1
ATOM 600 C CA . GLU A 1 73 ? 1.827 -3.856 -1.683 1.00 89.69 73 GLU A CA 1
ATOM 601 C C . GLU A 1 73 ? 2.629 -2.559 -1.817 1.00 89.69 73 GLU A C 1
ATOM 603 O O . GLU A 1 73 ? 2.971 -2.142 -2.927 1.00 89.69 73 GLU A O 1
ATOM 608 N N . LEU A 1 74 ? 2.984 -1.934 -0.693 1.00 92.25 74 LEU A N 1
ATOM 609 C CA . LEU A 1 74 ? 3.857 -0.764 -0.686 1.00 92.25 74 LEU A CA 1
ATOM 610 C C . LEU A 1 74 ? 5.283 -1.111 -1.117 1.00 92.25 74 LEU A C 1
ATOM 612 O O . LEU A 1 74 ? 5.903 -0.298 -1.802 1.00 92.25 74 LEU A O 1
ATOM 616 N N . LYS A 1 75 ? 5.789 -2.297 -0.762 1.00 89.44 75 LYS A N 1
ATOM 617 C CA . LYS A 1 75 ? 7.101 -2.784 -1.203 1.00 89.44 75 LYS A CA 1
ATOM 618 C C . LYS A 1 75 ? 7.163 -2.970 -2.712 1.00 89.44 75 LYS A C 1
ATOM 620 O O . LYS A 1 75 ? 8.049 -2.417 -3.356 1.00 89.44 75 LYS A O 1
ATOM 625 N N . LEU A 1 76 ? 6.167 -3.628 -3.303 1.00 87.56 76 LEU A N 1
ATOM 626 C CA . LEU A 1 76 ? 6.133 -3.755 -4.761 1.00 87.56 76 LEU A CA 1
ATOM 627 C C . LEU A 1 76 ? 5.968 -2.390 -5.449 1.00 87.56 76 LEU A C 1
ATOM 629 O O . LEU A 1 76 ? 6.528 -2.143 -6.518 1.00 87.56 76 LEU A O 1
ATOM 633 N N . TYR A 1 77 ? 5.207 -1.477 -4.842 1.00 91.31 77 TYR A N 1
ATOM 634 C CA . TYR A 1 77 ? 5.076 -0.123 -5.369 1.00 91.31 77 TYR A CA 1
ATOM 635 C C . TYR A 1 77 ? 6.389 0.672 -5.295 1.00 91.31 77 TYR A C 1
ATOM 637 O O . TYR A 1 77 ? 6.690 1.424 -6.221 1.00 91.31 77 TYR A O 1
ATOM 645 N N . GLU A 1 78 ? 7.183 0.496 -4.237 1.00 91.75 78 GLU A N 1
ATOM 646 C CA . GLU A 1 78 ? 8.539 1.042 -4.127 1.00 91.75 78 GLU A CA 1
ATOM 647 C C . GLU A 1 78 ? 9.416 0.577 -5.304 1.00 91.75 78 GLU A C 1
ATOM 649 O O . GLU A 1 78 ? 9.995 1.417 -5.998 1.00 91.75 78 GLU A O 1
ATOM 654 N N . ASP A 1 79 ? 9.442 -0.725 -5.593 1.00 88.38 79 ASP A N 1
ATOM 655 C CA . ASP A 1 79 ? 10.220 -1.292 -6.704 1.00 88.38 79 ASP A CA 1
ATOM 656 C C . ASP A 1 79 ? 9.754 -0.766 -8.068 1.00 88.38 79 ASP A C 1
ATOM 658 O O . ASP A 1 79 ? 10.560 -0.342 -8.902 1.00 88.38 79 ASP A O 1
ATOM 662 N N . TYR A 1 80 ? 8.439 -0.688 -8.274 1.00 88.88 80 TYR A N 1
ATOM 663 C CA . TYR A 1 80 ? 7.853 -0.085 -9.470 1.00 88.88 80 TYR A CA 1
ATOM 664 C C . TYR A 1 80 ? 8.281 1.373 -9.676 1.00 88.88 80 TYR A C 1
ATOM 666 O O . TYR A 1 80 ? 8.543 1.802 -10.805 1.00 88.88 80 TYR A O 1
ATOM 674 N N . LEU A 1 81 ? 8.341 2.163 -8.601 1.00 91.00 81 LEU A N 1
ATOM 675 C CA . LEU A 1 81 ? 8.798 3.547 -8.679 1.00 91.00 81 LEU A CA 1
ATOM 676 C C . LEU A 1 81 ? 10.281 3.620 -9.051 1.00 91.00 81 LEU A C 1
ATOM 678 O O . LEU A 1 81 ? 10.637 4.454 -9.883 1.00 91.00 81 LEU A O 1
ATOM 682 N N . TYR A 1 82 ? 11.125 2.736 -8.515 1.00 89.81 82 TYR A N 1
ATOM 683 C CA . TYR A 1 82 ? 12.532 2.647 -8.912 1.00 89.81 82 TYR A CA 1
ATOM 684 C C . TYR A 1 82 ? 12.699 2.293 -10.393 1.00 89.81 82 TYR A C 1
ATOM 686 O O . TYR A 1 82 ? 13.477 2.937 -11.103 1.00 89.81 82 TYR A O 1
ATOM 694 N N . GLU A 1 83 ? 11.920 1.338 -10.897 1.00 86.81 83 GLU A N 1
ATOM 695 C CA . GLU A 1 83 ? 11.912 1.008 -12.321 1.00 86.81 83 GLU A CA 1
ATOM 696 C C . GLU A 1 83 ? 11.467 2.179 -13.199 1.00 86.81 83 GLU A C 1
ATOM 698 O O . GLU A 1 83 ? 12.061 2.437 -14.250 1.00 86.81 83 GLU A O 1
ATOM 703 N N . LYS A 1 84 ? 10.428 2.907 -12.776 1.00 86.94 84 LYS A N 1
ATOM 704 C CA . LYS A 1 84 ? 9.974 4.110 -13.479 1.00 86.94 84 LYS A CA 1
ATOM 705 C C . LYS A 1 84 ? 11.016 5.213 -13.462 1.00 86.94 84 LYS A C 1
ATOM 707 O O . LYS A 1 84 ? 11.216 5.855 -14.491 1.00 86.94 84 LYS A O 1
ATOM 712 N N . GLN A 1 85 ? 11.680 5.423 -12.329 1.00 88.44 85 GLN A N 1
ATOM 713 C CA . GLN A 1 85 ? 12.729 6.425 -12.192 1.00 88.44 85 GLN A CA 1
ATOM 714 C C . GLN A 1 85 ? 13.875 6.167 -13.171 1.00 88.44 85 GLN A C 1
ATOM 716 O O . GLN A 1 85 ? 14.346 7.093 -13.823 1.00 88.44 85 GLN A O 1
ATOM 721 N N . ALA A 1 86 ? 14.283 4.905 -13.325 1.00 85.06 86 ALA A N 1
ATOM 722 C CA . ALA A 1 86 ? 15.338 4.521 -14.258 1.00 85.06 86 ALA A CA 1
ATOM 723 C C . ALA A 1 86 ? 14.979 4.780 -15.737 1.00 85.06 86 ALA A C 1
ATOM 725 O O . ALA A 1 86 ? 15.873 4.863 -16.578 1.00 85.06 86 ALA A O 1
ATOM 726 N N . LYS A 1 87 ? 13.682 4.893 -16.060 1.00 83.81 87 LYS A N 1
ATOM 727 C CA . LYS A 1 87 ? 13.147 5.001 -17.428 1.00 83.81 87 LYS A CA 1
ATOM 728 C C . LYS A 1 87 ? 12.586 6.397 -17.768 1.00 83.81 87 LYS A C 1
ATOM 730 O O . LYS A 1 87 ? 12.163 6.587 -18.906 1.00 83.81 87 LYS A O 1
ATOM 735 N N . SER A 1 88 ? 12.541 7.349 -16.827 1.00 80.12 88 SER A N 1
ATOM 736 C CA . SER A 1 88 ? 11.799 8.618 -16.971 1.00 80.12 88 SER A CA 1
ATOM 737 C C . SER A 1 88 ? 12.664 9.873 -16.799 1.00 80.12 88 SER A C 1
ATOM 739 O O . SER A 1 88 ? 13.587 9.902 -15.988 1.00 80.12 88 SER A O 1
ATOM 741 N N . GLU A 1 89 ? 12.307 10.942 -17.519 1.00 67.06 89 GLU A N 1
ATOM 742 C CA . GLU A 1 89 ? 12.860 12.295 -17.338 1.00 67.06 89 GLU A CA 1
ATOM 743 C C . GLU A 1 89 ? 12.297 12.994 -16.077 1.00 67.06 89 GLU A C 1
ATOM 745 O O . GLU A 1 89 ? 12.916 13.916 -15.551 1.00 67.06 89 GLU A O 1
ATOM 750 N N . GLU A 1 90 ? 11.181 12.510 -15.516 1.00 73.12 90 GLU A N 1
ATOM 751 C CA . GLU A 1 90 ? 10.520 13.032 -14.301 1.00 73.12 90 GLU A CA 1
ATOM 752 C C . GLU A 1 90 ? 11.131 12.469 -12.994 1.00 73.12 90 GLU A C 1
ATOM 754 O O . GLU A 1 90 ? 10.433 12.096 -12.049 1.00 73.12 90 GLU A O 1
ATOM 759 N N . SER A 1 91 ? 12.461 12.354 -12.936 1.00 77.88 91 SER A N 1
ATOM 760 C CA . SER A 1 91 ? 13.173 11.651 -11.853 1.00 77.88 91 SER A CA 1
ATOM 761 C C . SER A 1 91 ? 13.020 12.306 -10.467 1.00 77.88 91 SER A C 1
ATOM 763 O O . SER A 1 91 ? 13.034 11.609 -9.445 1.00 77.88 91 SER A O 1
ATOM 765 N N . GLU A 1 92 ? 12.833 13.628 -10.406 1.00 83.31 92 GLU A N 1
ATOM 766 C CA . GLU A 1 92 ? 12.672 14.361 -9.139 1.00 83.31 92 GLU A CA 1
ATOM 767 C C . GLU A 1 92 ? 11.328 14.055 -8.456 1.00 83.31 92 GLU A C 1
ATOM 769 O O . GLU A 1 92 ? 11.319 13.663 -7.290 1.00 83.31 92 GLU A O 1
ATOM 774 N N . GLU A 1 93 ? 10.204 14.111 -9.181 1.00 86.94 93 GLU A N 1
ATOM 775 C CA . GLU A 1 93 ? 8.874 13.804 -8.620 1.00 86.94 93 GLU A CA 1
ATOM 776 C C . GLU A 1 93 ? 8.778 12.338 -8.156 1.00 86.94 93 GLU A C 1
ATOM 778 O O . GLU A 1 93 ? 8.174 12.020 -7.128 1.00 86.94 93 GLU A O 1
ATOM 783 N N . ILE A 1 94 ? 9.412 11.420 -8.893 1.00 88.44 94 ILE A N 1
ATOM 784 C CA . ILE A 1 94 ? 9.454 10.002 -8.518 1.00 88.44 94 ILE A CA 1
ATOM 785 C C . ILE A 1 94 ? 10.290 9.799 -7.242 1.00 88.44 94 ILE A C 1
ATOM 787 O O . ILE A 1 94 ? 9.896 9.013 -6.379 1.00 88.44 94 ILE A O 1
ATOM 791 N N . SER A 1 95 ? 11.387 10.545 -7.066 1.00 90.19 95 SER A N 1
ATOM 792 C CA . SER A 1 95 ? 12.220 10.488 -5.850 1.00 90.19 95 SER A CA 1
ATOM 793 C C . SER A 1 95 ? 11.458 10.904 -4.591 1.00 90.19 95 SER A C 1
ATOM 795 O O . SER A 1 95 ? 11.611 10.289 -3.528 1.00 90.19 95 SER A O 1
ATOM 797 N N . GLU A 1 96 ? 10.624 11.940 -4.699 1.00 91.81 96 GLU A N 1
ATOM 798 C CA . GLU A 1 96 ? 9.776 12.393 -3.595 1.00 91.81 96 GLU A CA 1
ATOM 799 C C . GLU A 1 96 ? 8.766 11.307 -3.209 1.00 91.81 96 GLU A C 1
ATOM 801 O O . GLU A 1 96 ? 8.695 10.927 -2.037 1.00 91.81 96 GLU A O 1
ATOM 806 N N . LYS A 1 97 ? 8.085 10.708 -4.196 1.00 91.94 97 LYS A N 1
ATOM 807 C CA . LYS A 1 97 ? 7.144 9.596 -3.968 1.00 91.94 97 LYS A CA 1
ATOM 808 C C . LYS A 1 97 ? 7.813 8.381 -3.328 1.00 91.94 97 LYS A C 1
ATOM 810 O O . LYS A 1 97 ? 7.259 7.817 -2.387 1.00 91.94 97 LYS A O 1
ATOM 815 N N . ILE A 1 98 ? 9.012 7.997 -3.772 1.00 93.50 98 ILE A N 1
ATOM 816 C CA . ILE A 1 98 ? 9.786 6.907 -3.147 1.00 93.50 98 ILE A CA 1
ATOM 817 C C . ILE A 1 98 ? 10.050 7.221 -1.670 1.00 93.50 98 ILE A C 1
ATOM 819 O O . ILE A 1 98 ? 9.892 6.362 -0.803 1.00 93.50 98 ILE A O 1
ATOM 823 N N . THR A 1 99 ? 10.422 8.464 -1.360 1.00 93.50 99 THR A N 1
ATOM 824 C CA . THR A 1 99 ? 10.693 8.890 0.019 1.00 93.50 99 THR A CA 1
ATOM 825 C C . THR A 1 99 ? 9.440 8.818 0.896 1.00 93.50 99 THR A C 1
ATOM 827 O O . THR A 1 99 ? 9.525 8.409 2.057 1.00 93.50 99 THR A O 1
ATOM 830 N N . GLU A 1 100 ? 8.278 9.197 0.364 1.00 93.56 100 GLU A N 1
ATOM 831 C CA . GLU A 1 100 ? 6.991 9.073 1.059 1.00 93.56 100 GLU A CA 1
ATOM 832 C C . GLU A 1 100 ? 6.618 7.610 1.319 1.00 93.56 100 GLU A C 1
ATOM 834 O O . GLU A 1 100 ? 6.315 7.250 2.459 1.00 93.56 100 GLU A O 1
ATOM 839 N N . VAL A 1 101 ? 6.721 6.754 0.297 1.00 94.06 101 VAL A N 1
ATOM 840 C CA . VAL A 1 101 ? 6.432 5.315 0.402 1.00 94.06 101 VAL A CA 1
ATOM 841 C C . VAL A 1 101 ? 7.344 4.652 1.434 1.00 94.06 101 VAL A C 1
ATOM 843 O O . VAL A 1 101 ? 6.853 3.968 2.329 1.00 94.06 101 VAL A O 1
ATOM 846 N N . LYS A 1 102 ? 8.655 4.930 1.412 1.00 93.50 102 LYS A N 1
ATOM 847 C CA . LYS A 1 102 ? 9.609 4.402 2.404 1.00 93.50 102 LYS A CA 1
ATOM 848 C C . LYS A 1 102 ? 9.257 4.779 3.839 1.00 93.50 102 LYS A C 1
ATOM 850 O O . LYS A 1 102 ? 9.373 3.950 4.742 1.00 93.50 102 LYS A O 1
ATOM 855 N N . LYS A 1 103 ? 8.840 6.027 4.075 1.00 93.06 103 LYS A N 1
ATOM 856 C CA . LYS A 1 103 ? 8.400 6.467 5.410 1.00 93.06 103 LYS A CA 1
ATOM 857 C C . LYS A 1 103 ? 7.175 5.682 5.867 1.00 93.06 103 LYS A C 1
ATOM 859 O O . LYS A 1 103 ? 7.106 5.311 7.036 1.00 93.06 103 LYS A O 1
ATOM 864 N N . LEU A 1 104 ? 6.239 5.424 4.957 1.00 93.62 104 LEU A N 1
ATOM 865 C CA . LEU A 1 104 ? 5.028 4.672 5.254 1.00 93.62 104 LEU A CA 1
ATOM 866 C C . LEU A 1 104 ? 5.321 3.190 5.531 1.00 93.62 104 LEU A C 1
ATOM 868 O O . LEU A 1 104 ? 4.849 2.671 6.536 1.00 93.62 104 LEU A O 1
ATOM 872 N N . ILE A 1 105 ? 6.174 2.549 4.727 1.00 92.75 105 ILE A N 1
ATOM 873 C CA . ILE A 1 105 ? 6.653 1.174 4.953 1.00 92.75 105 ILE A CA 1
ATOM 874 C C . ILE A 1 105 ? 7.248 1.038 6.360 1.00 92.75 105 ILE A C 1
ATOM 876 O O . ILE A 1 105 ? 6.804 0.194 7.136 1.00 92.75 105 ILE A O 1
ATOM 880 N N . LYS A 1 106 ? 8.189 1.922 6.729 1.00 91.25 106 LYS A N 1
ATOM 881 C CA . LYS A 1 106 ? 8.823 1.919 8.061 1.00 91.25 106 LYS A CA 1
ATOM 882 C C . LYS A 1 106 ? 7.839 2.155 9.199 1.00 91.25 106 LYS A C 1
ATOM 884 O O . LYS A 1 106 ? 8.068 1.709 10.317 1.00 91.25 106 LYS A O 1
ATOM 889 N N . LYS A 1 107 ? 6.772 2.906 8.941 1.00 91.69 107 LYS A N 1
ATOM 890 C CA . LYS A 1 107 ? 5.725 3.163 9.928 1.00 91.69 107 LYS A CA 1
ATOM 891 C C . LYS A 1 107 ? 4.867 1.919 10.173 1.00 91.69 107 LYS A C 1
ATOM 893 O O . LYS A 1 107 ? 4.410 1.744 11.298 1.00 91.69 107 LYS A O 1
ATOM 898 N N . ILE A 1 108 ? 4.651 1.104 9.138 1.00 88.62 108 ILE A N 1
ATOM 899 C CA . ILE A 1 108 ? 3.834 -0.111 9.198 1.00 88.62 108 ILE A CA 1
ATOM 900 C C . ILE A 1 108 ? 4.625 -1.273 9.802 1.00 88.62 108 ILE A C 1
ATOM 902 O O . ILE A 1 108 ? 4.226 -1.793 10.837 1.00 88.62 108 ILE A O 1
ATOM 906 N N . LYS A 1 109 ? 5.789 -1.614 9.237 1.00 85.38 109 LYS A N 1
ATOM 907 C CA . LYS A 1 109 ? 6.706 -2.608 9.813 1.00 85.38 109 LYS A CA 1
ATOM 908 C C . LYS A 1 109 ? 8.104 -1.992 9.990 1.00 85.38 109 LYS A C 1
ATOM 910 O O . LYS A 1 109 ? 8.884 -1.949 9.040 1.00 85.38 109 LYS A O 1
ATOM 915 N N . PRO A 1 110 ? 8.445 -1.483 11.192 1.00 73.06 110 PRO A N 1
ATOM 916 C CA . PRO A 1 110 ? 9.728 -0.817 11.447 1.00 73.06 110 PRO A CA 1
ATOM 917 C C . PRO A 1 110 ? 10.928 -1.769 11.561 1.00 73.06 110 PRO A C 1
ATOM 919 O O . PRO A 1 110 ? 12.057 -1.288 11.610 1.00 73.06 110 PRO A O 1
ATOM 922 N N . TYR A 1 111 ? 10.693 -3.083 11.649 1.00 71.00 111 TYR A N 1
ATOM 923 C CA . TYR A 1 111 ? 11.725 -4.093 11.911 1.00 71.00 111 TYR A CA 1
ATOM 9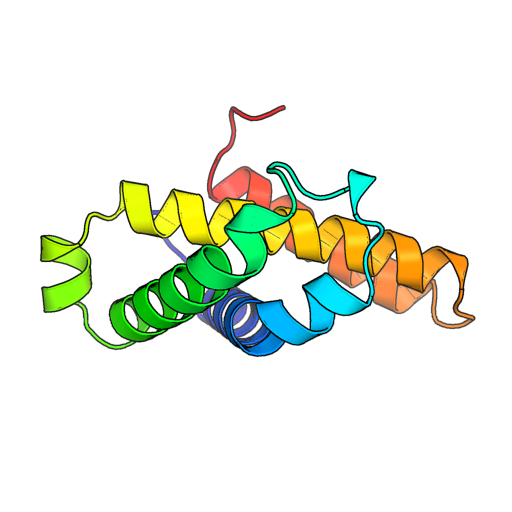24 C C . TYR A 1 111 ? 12.081 -4.970 10.697 1.00 71.00 111 TYR A C 1
ATOM 926 O O . TYR A 1 111 ? 12.987 -5.785 10.823 1.00 71.00 111 TYR A O 1
ATOM 934 N N . ASP A 1 112 ? 11.420 -4.800 9.546 1.00 61.50 112 ASP A N 1
ATOM 935 C CA . ASP A 1 112 ? 11.703 -5.551 8.306 1.00 61.50 112 ASP A CA 1
ATOM 936 C C . ASP A 1 112 ? 12.817 -4.898 7.449 1.00 61.50 112 ASP A C 1
ATOM 938 O O . ASP A 1 112 ? 12.684 -4.763 6.231 1.00 61.50 112 ASP A O 1
ATOM 942 N N . GLU A 1 113 ? 13.909 -4.448 8.085 1.00 50.00 113 GLU A N 1
ATOM 943 C CA . GLU A 1 113 ? 15.151 -4.007 7.406 1.00 50.00 113 GLU A CA 1
ATOM 944 C C . GLU A 1 113 ? 16.245 -5.081 7.423 1.00 50.00 113 GLU A C 1
ATOM 946 O O . GLU A 1 113 ? 16.491 -5.673 8.500 1.00 50.00 113 GLU A O 1
#

Organism: Methanococcus maripaludis (NCBI:txid39152)

Radius of gyration: 14.0 Å; chains: 1; bounding box: 32×33×31 Å

Foldseek 3Di:
DQDDDPVRLVVLLVLLVCLLVLVVQFDQVLQPDHPVCSVVLNVLSVLLNVCSVDVVSCVVVDPLSSLVSSLSSLSSVLRSLVVDCVVDPPNVVSVVVNVVSVVSNCSSPVPPD

Secondary structure (DSSP, 8-state):
-----HHHHHHHHHHHHHHHHHHHHS-GGG-SS-TTHHHHHHHHHHHHHHHHH-HHHHHHH-HHHHHHHHHHHHHHHHHHHHHHHHH-S-HHHHHHHHHHHHHHHHHH-TT--

Sequence (113 aa):
MVKLNKNELELITQVLKRAESISRDVNPESFIYSDDMYIGRNDSCRTALYAIDNKEFLEDFGEEEFEEIVWDELKLYEDYLYEKQAKSEESEEISEKITEVKKLIKKIKPYDE